Protein AF-A0A9D3RUE1-F1 (afdb_monomer_lite)

pLDDT: mean 71.27, std 17.35, range [37.12, 92.25]

Structure (mmCIF, N/CA/C/O backbone):
data_AF-A0A9D3RUE1-F1
#
_entry.id   AF-A0A9D3RUE1-F1
#
loop_
_atom_site.group_PDB
_atom_site.id
_atom_site.type_symbol
_atom_site.label_atom_id
_atom_site.label_alt_id
_atom_site.label_comp_id
_atom_site.label_asym_id
_atom_site.label_entity_id
_atom_site.label_seq_id
_atom_site.pdbx_PDB_ins_code
_atom_site.Cartn_x
_atom_site.Cartn_y
_atom_site.Cartn_z
_atom_site.occupancy
_atom_site.B_iso_or_equiv
_atom_site.auth_seq_id
_atom_site.auth_comp_id
_atom_site.auth_asym_id
_atom_site.auth_atom_id
_atom_site.pdbx_PDB_model_num
ATOM 1 N N . MET A 1 1 ? 13.237 -22.413 4.863 1.00 37.12 1 MET A N 1
ATOM 2 C CA . MET A 1 1 ? 13.506 -21.032 4.414 1.00 37.12 1 MET A CA 1
ATOM 3 C C . MET A 1 1 ? 12.630 -20.117 5.248 1.00 37.12 1 MET A C 1
ATOM 5 O O . MET A 1 1 ? 11.418 -20.134 5.078 1.00 37.12 1 MET A O 1
ATOM 9 N N . SER A 1 2 ? 13.207 -19.433 6.234 1.00 38.47 2 SER A N 1
ATOM 10 C CA . SER A 1 2 ? 12.466 -18.505 7.091 1.00 38.47 2 SER A CA 1
ATOM 11 C C . SER A 1 2 ? 12.155 -17.257 6.274 1.00 38.47 2 SER A C 1
ATOM 13 O O . SER A 1 2 ? 13.024 -16.415 6.082 1.00 38.47 2 SER A O 1
ATOM 15 N N . THR A 1 3 ? 10.945 -17.150 5.729 1.00 48.31 3 THR A N 1
ATOM 16 C CA . THR A 1 3 ? 10.478 -15.898 5.130 1.00 48.31 3 THR A CA 1
ATOM 17 C C . THR A 1 3 ? 10.261 -14.903 6.264 1.00 48.31 3 THR A C 1
ATOM 19 O O . THR A 1 3 ? 9.185 -14.872 6.865 1.00 48.31 3 THR A O 1
ATOM 22 N N . SER A 1 4 ? 11.300 -14.139 6.609 1.00 55.25 4 SER A N 1
ATOM 23 C CA . SER A 1 4 ? 11.162 -12.953 7.449 1.00 55.25 4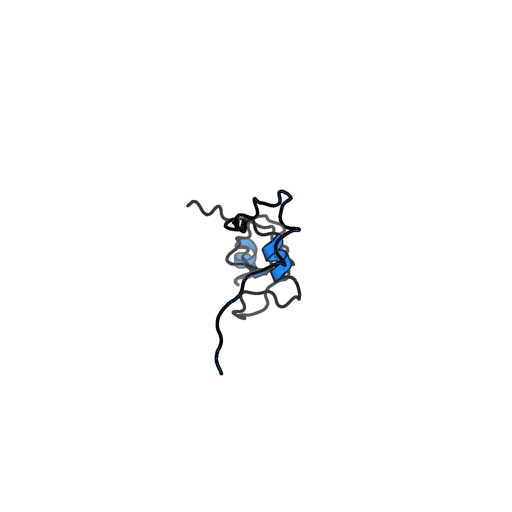 SER A CA 1
ATOM 24 C C . SER A 1 4 ? 10.109 -12.063 6.802 1.00 55.25 4 SER A C 1
ATOM 26 O O . SER A 1 4 ? 10.288 -11.579 5.688 1.00 55.25 4 SER A O 1
ATOM 28 N N . ALA A 1 5 ? 8.958 -11.928 7.457 1.00 63.34 5 ALA A N 1
ATOM 29 C CA . ALA A 1 5 ? 7.900 -11.066 6.967 1.00 63.34 5 ALA A CA 1
ATOM 30 C C . ALA A 1 5 ? 8.407 -9.623 7.041 1.00 63.34 5 ALA A C 1
ATOM 32 O O . ALA A 1 5 ? 8.557 -9.079 8.134 1.00 63.34 5 ALA A O 1
ATOM 33 N N . VAL A 1 6 ? 8.683 -9.021 5.886 1.00 72.56 6 VAL A N 1
ATOM 34 C CA . VAL A 1 6 ? 9.039 -7.606 5.810 1.00 72.56 6 VAL A CA 1
ATOM 35 C C . VAL A 1 6 ? 7.816 -6.799 6.239 1.00 72.56 6 VAL A C 1
ATOM 37 O O . VAL A 1 6 ? 6.736 -6.889 5.639 1.00 72.56 6 VAL A O 1
ATOM 40 N N . LEU A 1 7 ? 7.975 -6.063 7.336 1.00 82.75 7 LEU A N 1
ATOM 41 C CA . L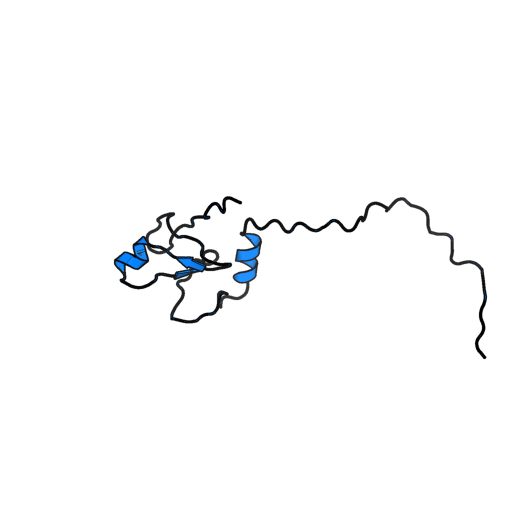EU A 1 7 ? 6.977 -5.131 7.838 1.00 82.75 7 LEU A CA 1
ATOM 42 C C . LEU A 1 7 ? 7.222 -3.762 7.213 1.00 82.75 7 LEU A C 1
ATOM 44 O O . LEU A 1 7 ? 8.358 -3.336 7.031 1.00 82.75 7 LEU A O 1
ATOM 48 N N . THR A 1 8 ? 6.141 -3.068 6.883 1.00 86.81 8 THR A N 1
ATOM 49 C CA . THR A 1 8 ? 6.193 -1.711 6.343 1.00 86.81 8 THR A CA 1
ATOM 50 C C . THR A 1 8 ? 5.327 -0.767 7.168 1.00 86.81 8 THR A C 1
ATOM 52 O O . THR A 1 8 ? 4.402 -1.175 7.883 1.00 86.81 8 THR A O 1
ATOM 55 N N . GLN A 1 9 ? 5.634 0.524 7.083 1.00 91.81 9 GLN A N 1
ATOM 56 C CA . GLN A 1 9 ? 4.902 1.560 7.790 1.00 91.81 9 GLN A CA 1
ATOM 57 C C . GLN A 1 9 ? 3.556 1.826 7.113 1.00 91.81 9 GLN A C 1
ATOM 59 O O . GLN A 1 9 ? 3.479 2.172 5.934 1.00 91.81 9 GLN A O 1
ATOM 64 N N . CYS A 1 10 ? 2.472 1.732 7.880 1.00 91.19 10 CYS A N 1
ATOM 65 C CA . CYS A 1 10 ? 1.146 2.080 7.387 1.00 91.19 10 CYS A CA 1
ATOM 66 C C . CYS A 1 10 ? 1.0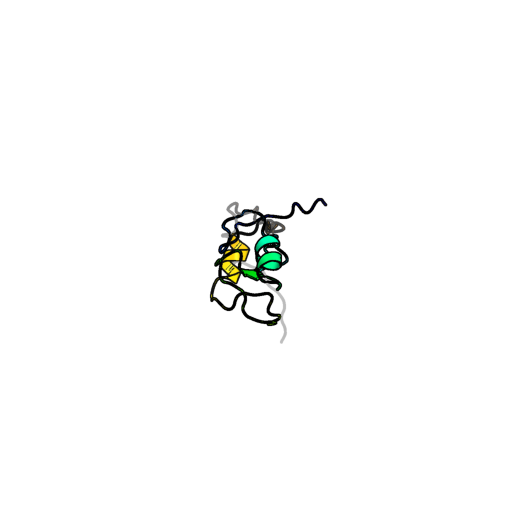12 3.604 7.195 1.00 91.19 10 CYS A C 1
ATOM 68 O O . CYS A 1 10 ? 1.231 4.350 8.151 1.00 91.19 10 CYS A O 1
ATOM 70 N N . PRO A 1 11 ? 0.564 4.105 6.028 1.00 90.75 11 PRO A N 1
ATOM 71 C CA . PRO A 1 11 ? 0.410 5.544 5.797 1.00 90.75 11 PRO A CA 1
ATOM 72 C C . PRO A 1 11 ? -0.705 6.187 6.631 1.00 90.75 11 PRO A C 1
ATOM 74 O O . PRO A 1 11 ? -0.681 7.393 6.854 1.00 90.75 11 PRO A O 1
ATOM 77 N N . ARG A 1 12 ? -1.670 5.394 7.113 1.00 90.12 12 ARG A N 1
ATOM 78 C CA . ARG A 1 12 ? -2.816 5.893 7.882 1.00 90.12 12 ARG A CA 1
ATOM 79 C C . ARG A 1 12 ? -2.517 5.979 9.380 1.00 90.12 12 ARG A C 1
ATOM 81 O O . ARG A 1 12 ? -2.711 7.030 9.976 1.00 90.12 12 ARG A O 1
ATOM 88 N N . CYS A 1 13 ? -2.043 4.891 9.992 1.00 91.69 13 CYS A N 1
ATOM 89 C CA . CYS A 1 13 ? -1.763 4.847 11.436 1.00 91.69 13 CYS A CA 1
ATOM 90 C C . CYS A 1 13 ? -0.287 5.057 11.805 1.00 91.69 13 CYS A C 1
ATOM 92 O O . CYS A 1 13 ? 0.024 5.116 12.990 1.00 91.69 13 CYS A O 1
ATOM 94 N N . LYS A 1 14 ? 0.620 5.158 10.820 1.00 90.62 14 LYS A N 1
ATOM 95 C CA . LYS A 1 14 ? 2.078 5.342 10.984 1.00 90.62 14 LYS A CA 1
ATOM 96 C C . LYS A 1 14 ? 2.806 4.221 11.742 1.00 90.62 14 LYS A C 1
ATOM 98 O O . LYS A 1 14 ? 3.998 4.342 12.003 1.00 90.62 14 LYS A O 1
ATOM 103 N N . GLN A 1 15 ? 2.115 3.122 12.044 1.00 89.19 15 GLN A N 1
ATOM 104 C CA . GLN A 1 15 ? 2.669 1.942 12.711 1.00 89.19 15 GLN A CA 1
ATOM 105 C C . GLN A 1 15 ? 3.384 1.022 11.712 1.00 89.19 15 GLN A C 1
ATOM 107 O O . GLN A 1 15 ? 2.874 0.785 10.612 1.00 89.19 15 GLN A O 1
ATOM 112 N N . GLU A 1 16 ? 4.513 0.444 12.117 1.00 88.81 16 GLU A N 1
ATOM 113 C CA . GLU A 1 16 ? 5.323 -0.516 11.343 1.00 88.81 16 GLU A CA 1
ATOM 114 C C . GLU A 1 16 ? 4.823 -1.955 11.519 1.00 88.81 16 GLU A C 1
ATOM 116 O O . GLU A 1 16 ? 5.547 -2.869 11.892 1.00 88.81 16 GLU A O 1
ATOM 121 N N . GLN A 1 17 ? 3.523 -2.148 11.306 1.00 86.56 17 GLN A N 1
ATOM 122 C CA . GLN A 1 17 ? 2.844 -3.435 11.504 1.00 86.56 17 GLN A CA 1
ATOM 123 C C . GLN A 1 17 ? 2.089 -3.886 10.250 1.00 86.56 17 GLN A C 1
ATOM 125 O O . GLN A 1 17 ? 1.269 -4.805 10.308 1.00 86.56 17 GLN A O 1
ATOM 130 N N . ALA A 1 18 ? 2.297 -3.212 9.115 1.00 89.69 18 ALA A N 1
ATOM 131 C CA . ALA A 1 18 ? 1.689 -3.641 7.870 1.00 89.69 18 ALA A CA 1
ATOM 132 C C . ALA A 1 18 ? 2.524 -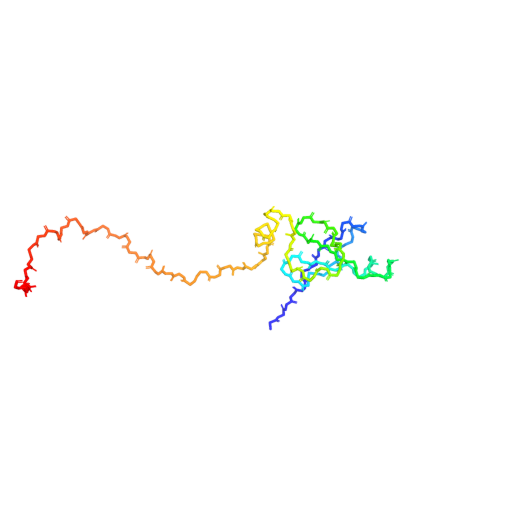4.760 7.247 1.00 89.69 18 ALA A C 1
ATOM 134 O O . ALA A 1 18 ? 3.725 -4.608 7.043 1.00 89.69 18 ALA A O 1
ATOM 135 N N . LYS A 1 19 ? 1.875 -5.882 6.943 1.00 90.06 19 LYS A N 1
ATOM 136 C CA . LYS A 1 19 ? 2.515 -7.052 6.345 1.00 90.06 19 LYS A CA 1
ATOM 137 C C . LYS A 1 19 ? 2.446 -6.949 4.828 1.00 90.06 19 LYS A C 1
ATOM 139 O O . LYS A 1 19 ? 1.359 -6.732 4.295 1.00 90.06 19 LYS A O 1
ATOM 144 N N . ILE A 1 20 ? 3.571 -7.144 4.145 1.00 87.50 20 ILE A N 1
ATOM 145 C CA . ILE A 1 20 ? 3.609 -7.286 2.685 1.00 87.50 20 ILE A CA 1
ATOM 146 C C . ILE A 1 20 ? 3.046 -8.669 2.313 1.00 87.50 20 ILE A C 1
ATOM 148 O O . ILE A 1 20 ? 3.438 -9.680 2.895 1.00 87.50 20 ILE A O 1
ATOM 152 N N . VAL A 1 21 ? 2.070 -8.711 1.403 1.00 83.75 21 VAL A N 1
ATOM 153 C CA . VAL A 1 21 ? 1.284 -9.924 1.068 1.00 83.75 21 VAL A CA 1
ATOM 154 C C . VAL A 1 21 ? 1.394 -10.318 -0.412 1.00 83.75 21 VAL A C 1
ATOM 156 O O . VAL A 1 21 ? 0.720 -11.233 -0.869 1.00 83.75 21 VAL A O 1
ATOM 159 N N . GLY A 1 22 ? 2.234 -9.622 -1.172 1.00 76.69 22 GLY A N 1
ATOM 160 C CA . GLY A 1 22 ? 2.535 -9.867 -2.582 1.00 76.69 22 GLY A CA 1
ATOM 161 C C . GLY A 1 22 ? 3.522 -8.816 -3.080 1.00 76.69 22 GLY A C 1
ATOM 162 O O . GLY A 1 22 ? 4.056 -8.059 -2.272 1.00 76.69 22 GLY A O 1
ATOM 163 N N . ASP A 1 23 ? 3.703 -8.707 -4.393 1.00 76.81 23 ASP A N 1
ATOM 164 C CA . ASP A 1 23 ? 4.766 -7.867 -4.969 1.00 76.81 23 ASP A CA 1
ATOM 165 C C . ASP A 1 23 ? 4.654 -6.396 -4.562 1.00 76.81 23 ASP A C 1
ATOM 167 O O . ASP A 1 23 ? 5.643 -5.752 -4.230 1.00 76.81 23 ASP A O 1
ATOM 171 N N . GLN A 1 24 ? 3.434 -5.850 -4.551 1.00 83.00 24 GLN A N 1
ATOM 172 C CA . GLN A 1 24 ? 3.197 -4.420 -4.323 1.00 83.00 24 GLN A CA 1
ATOM 173 C C . GLN A 1 24 ? 2.216 -4.114 -3.198 1.00 83.00 24 GLN A C 1
ATOM 175 O O . GLN A 1 24 ? 2.023 -2.944 -2.876 1.00 83.00 24 GLN A O 1
ATOM 180 N N . ARG A 1 25 ? 1.601 -5.127 -2.580 1.00 85.44 25 ARG A N 1
ATOM 181 C CA . ARG A 1 25 ? 0.507 -4.941 -1.617 1.00 85.44 25 ARG A CA 1
ATOM 182 C C . ARG A 1 25 ? 0.963 -5.168 -0.186 1.00 85.44 25 ARG A C 1
ATOM 184 O O . ARG A 1 25 ? 1.598 -6.176 0.116 1.00 85.44 25 ARG A O 1
ATOM 191 N N . ALA A 1 26 ? 0.548 -4.273 0.700 1.00 89.19 26 ALA A N 1
ATOM 192 C CA . ALA A 1 26 ? 0.652 -4.439 2.138 1.00 89.19 26 ALA A CA 1
ATOM 193 C C . ALA A 1 26 ? -0.718 -4.304 2.809 1.00 89.19 26 ALA A C 1
ATOM 195 O O . ALA A 1 26 ? -1.547 -3.479 2.418 1.00 89.19 26 ALA A O 1
ATOM 196 N N . VAL A 1 27 ? -0.944 -5.115 3.842 1.00 90.94 27 VAL A N 1
ATOM 197 C CA . VAL A 1 27 ? -2.154 -5.103 4.671 1.00 90.94 27 VAL A CA 1
ATOM 198 C C . VAL A 1 27 ? -1.799 -4.602 6.060 1.00 90.94 27 VAL A C 1
ATOM 200 O O . VAL A 1 27 ? -0.925 -5.158 6.724 1.00 90.94 27 VAL A O 1
ATOM 203 N N . CYS A 1 28 ? -2.517 -3.587 6.544 1.00 91.94 28 CYS A N 1
ATOM 204 C CA . CYS A 1 28 ? -2.407 -3.158 7.938 1.00 91.94 28 CYS A CA 1
ATOM 205 C C . CYS A 1 28 ? -3.519 -3.792 8.777 1.00 91.94 28 CYS A C 1
ATOM 207 O O . CYS A 1 28 ? -4.694 -3.458 8.610 1.00 91.94 28 CYS A O 1
ATOM 209 N N . SER A 1 29 ? -3.159 -4.664 9.718 1.00 90.75 29 SER A N 1
ATOM 210 C CA . SER A 1 29 ? -4.115 -5.337 10.610 1.00 90.75 29 SER A CA 1
ATOM 211 C C . SER A 1 29 ? -4.846 -4.358 11.538 1.00 90.75 29 SER A C 1
ATOM 213 O O . SER A 1 29 ? -6.048 -4.502 11.754 1.00 90.75 29 SER A O 1
ATOM 215 N N . LEU A 1 30 ? -4.159 -3.322 12.033 1.00 92.12 30 LEU A N 1
ATOM 216 C CA . LEU A 1 30 ? -4.744 -2.295 12.903 1.00 92.12 30 LEU A CA 1
ATOM 217 C C . LEU A 1 30 ? -5.810 -1.473 12.175 1.00 92.12 30 LEU A C 1
ATOM 219 O O . LEU A 1 30 ? -6.941 -1.370 12.646 1.00 92.12 30 LEU A O 1
ATOM 223 N N . CYS A 1 31 ? -5.475 -0.932 10.999 1.00 91.50 31 CYS A N 1
ATOM 224 C CA . CYS A 1 31 ? -6.443 -0.192 10.192 1.00 91.50 31 CYS A CA 1
ATOM 225 C C . CYS A 1 31 ? -7.575 -1.098 9.707 1.00 91.50 31 CYS A C 1
ATOM 227 O O . CYS A 1 31 ? -8.714 -0.647 9.644 1.00 91.50 31 CYS A O 1
ATOM 229 N N . SER A 1 32 ? -7.291 -2.375 9.431 1.00 91.06 32 SER A N 1
ATOM 230 C CA . SER A 1 32 ? -8.333 -3.315 9.020 1.00 91.06 32 SER A CA 1
ATOM 231 C C . SER A 1 32 ? -9.354 -3.570 10.131 1.00 91.06 32 SER A C 1
ATOM 233 O O . SER A 1 32 ? -10.559 -3.535 9.888 1.00 91.06 32 SER A O 1
ATOM 235 N N . LYS A 1 33 ? -8.883 -3.748 11.375 1.00 91.81 33 LYS A N 1
ATOM 236 C CA . LYS A 1 33 ? -9.746 -3.868 12.560 1.00 91.81 33 LYS A CA 1
ATOM 237 C C . LYS A 1 33 ? -10.558 -2.594 12.796 1.00 91.81 33 LYS A C 1
ATOM 239 O O . LYS A 1 33 ? -11.763 -2.677 13.009 1.00 91.81 33 LYS A O 1
ATOM 244 N N . ALA A 1 34 ? -9.917 -1.427 12.714 1.00 92.25 34 ALA A N 1
ATOM 245 C CA . ALA A 1 34 ? -10.567 -0.140 12.962 1.00 92.25 34 ALA A CA 1
ATOM 246 C C . ALA A 1 34 ? -11.666 0.184 11.935 1.00 92.25 34 ALA A C 1
ATOM 248 O O . ALA A 1 34 ? -12.707 0.724 12.295 1.00 92.25 34 ALA A O 1
ATOM 249 N N . LEU A 1 35 ? -11.452 -0.162 10.663 1.00 87.94 35 LEU A N 1
ATOM 250 C CA . LEU A 1 35 ? -12.384 0.138 9.572 1.00 87.94 35 LEU A CA 1
ATOM 251 C C . LEU A 1 35 ? -13.386 -0.982 9.294 1.00 87.94 35 LEU A C 1
ATOM 253 O O . LEU A 1 35 ? -14.228 -0.819 8.414 1.00 87.94 35 LEU A O 1
ATOM 257 N N . ARG A 1 36 ? -13.266 -2.123 9.987 1.00 89.00 36 ARG A N 1
ATOM 258 C CA . ARG A 1 36 ? -14.034 -3.352 9.722 1.00 89.00 36 ARG A CA 1
ATOM 259 C C . ARG A 1 36 ? -14.003 -3.782 8.245 1.00 89.00 36 ARG A C 1
ATOM 261 O O . ARG A 1 36 ? -14.961 -4.353 7.738 1.00 89.00 36 ARG A O 1
ATOM 268 N N . ARG A 1 37 ? -12.896 -3.504 7.553 1.00 88.19 37 ARG A N 1
ATOM 269 C CA . ARG A 1 37 ? -12.644 -3.882 6.153 1.00 88.19 37 ARG A CA 1
ATOM 270 C C . ARG A 1 37 ? -11.168 -4.187 5.972 1.00 88.19 37 ARG A C 1
ATOM 272 O O . ARG A 1 37 ? -10.354 -3.657 6.720 1.00 88.19 37 ARG A O 1
ATOM 279 N N . VAL A 1 38 ? -10.793 -4.980 4.972 1.00 88.38 38 VAL A N 1
ATOM 280 C CA . VAL A 1 38 ? -9.371 -5.227 4.694 1.00 88.38 38 VAL A CA 1
ATOM 281 C C . VAL A 1 38 ? -8.734 -3.938 4.169 1.00 88.38 38 VAL A C 1
ATOM 283 O O . VAL A 1 38 ? -9.017 -3.502 3.057 1.00 88.38 38 VAL A O 1
ATOM 286 N N . TYR A 1 39 ? -7.884 -3.310 4.982 1.00 89.50 39 TYR A N 1
ATOM 287 C CA . TYR A 1 39 ? -7.139 -2.119 4.590 1.00 89.50 39 TYR A CA 1
ATOM 288 C C . TYR A 1 39 ? -5.854 -2.528 3.875 1.00 89.50 39 TYR A C 1
ATOM 290 O O . TYR A 1 39 ? -4.896 -2.995 4.504 1.00 89.50 39 TYR A O 1
ATOM 298 N N . GLN A 1 40 ? -5.856 -2.325 2.560 1.00 89.00 40 GLN A N 1
ATOM 299 C CA . GLN A 1 40 ? -4.750 -2.624 1.659 1.00 89.00 40 GLN A CA 1
ATOM 300 C C . GLN A 1 40 ? -4.186 -1.339 1.076 1.00 89.00 40 GLN A C 1
ATOM 302 O O . GLN A 1 40 ? -4.917 -0.396 0.777 1.00 89.00 40 GLN A O 1
ATOM 307 N N . PHE A 1 41 ? -2.875 -1.301 0.900 1.00 87.94 41 PHE A N 1
ATOM 308 C CA . PHE A 1 41 ? -2.197 -0.183 0.265 1.00 87.94 41 PHE A CA 1
ATOM 309 C C . PHE A 1 41 ? -0.948 -0.661 -0.462 1.00 87.94 41 PHE A C 1
ATOM 311 O O . PHE A 1 41 ? -0.426 -1.746 -0.193 1.00 87.94 41 PHE A O 1
ATOM 318 N N . CYS A 1 42 ? -0.460 0.158 -1.386 1.00 87.94 42 CYS A N 1
ATOM 319 C CA . CYS A 1 42 ? 0.808 -0.108 -2.033 1.00 87.94 42 CYS A CA 1
ATOM 320 C C . CYS A 1 42 ? 1.967 0.270 -1.110 1.00 87.94 42 CYS A C 1
ATOM 322 O O . CYS A 1 42 ? 2.056 1.423 -0.689 1.00 87.94 42 CYS A O 1
ATOM 324 N N . TRP A 1 43 ? 2.879 -0.656 -0.818 1.00 87.31 43 TRP A N 1
ATOM 325 C CA . TRP A 1 43 ? 4.006 -0.357 0.074 1.00 87.31 43 TRP A CA 1
ATOM 326 C C . TRP A 1 43 ? 5.039 0.591 -0.563 1.00 87.31 43 TRP A C 1
ATOM 328 O O . TRP A 1 43 ? 5.689 1.342 0.160 1.00 87.31 43 TRP A O 1
ATOM 338 N N . ALA A 1 44 ? 5.130 0.635 -1.899 1.00 84.44 44 ALA A N 1
ATOM 339 C CA . ALA A 1 44 ? 6.053 1.514 -2.620 1.00 84.44 44 ALA A CA 1
ATOM 340 C C . ALA A 1 44 ? 5.545 2.966 -2.725 1.00 84.44 44 ALA A C 1
ATOM 342 O O . ALA A 1 44 ? 6.269 3.904 -2.399 1.00 84.44 44 ALA A O 1
ATOM 343 N N . CYS A 1 45 ? 4.295 3.178 -3.160 1.00 85.19 45 CYS A N 1
ATOM 344 C CA . CYS A 1 45 ? 3.732 4.528 -3.344 1.00 85.19 45 CYS A CA 1
ATOM 345 C C . CYS A 1 45 ? 2.819 4.999 -2.201 1.00 85.19 45 CYS A C 1
ATOM 347 O O . CYS A 1 45 ? 2.317 6.121 -2.240 1.00 85.19 45 CYS A O 1
ATOM 349 N N . ARG A 1 46 ? 2.586 4.155 -1.187 1.00 86.50 46 ARG A N 1
ATOM 350 C CA . ARG A 1 46 ? 1.741 4.429 -0.010 1.00 86.50 46 ARG A CA 1
ATOM 351 C C . ARG A 1 46 ? 0.272 4.768 -0.320 1.00 86.50 46 ARG A C 1
ATOM 353 O O . ARG A 1 46 ? -0.439 5.258 0.556 1.00 86.50 46 ARG A O 1
ATOM 360 N N . ARG A 1 47 ? -0.213 4.488 -1.535 1.00 86.19 47 ARG A N 1
ATOM 361 C CA . ARG A 1 47 ? -1.608 4.727 -1.943 1.00 86.19 47 ARG A CA 1
ATOM 362 C C . ARG A 1 47 ? -2.524 3.596 -1.470 1.00 86.19 47 ARG A C 1
ATOM 364 O O . ARG A 1 47 ? -2.173 2.426 -1.603 1.00 86.19 47 ARG A O 1
ATOM 371 N N . GLU A 1 48 ? -3.692 3.949 -0.935 1.00 87.38 48 GLU A N 1
ATOM 372 C CA . GLU A 1 48 ? -4.736 2.984 -0.565 1.00 87.38 48 GLU A CA 1
ATOM 373 C C . GLU A 1 48 ? -5.274 2.268 -1.811 1.00 87.38 48 GLU A C 1
ATOM 375 O O . GLU A 1 48 ? -5.538 2.904 -2.832 1.00 87.38 48 GLU A O 1
ATOM 380 N N . TRP A 1 49 ? -5.432 0.948 -1.716 1.00 84.94 49 TRP A N 1
ATOM 381 C CA . TRP A 1 49 ? -6.075 0.155 -2.755 1.00 84.94 49 TRP A CA 1
ATOM 382 C C . TRP A 1 49 ? -7.583 0.338 -2.638 1.00 84.94 49 TRP A C 1
ATOM 384 O O . TRP A 1 49 ? -8.169 0.040 -1.594 1.00 84.94 49 TRP A O 1
ATOM 394 N N . GLN A 1 50 ? -8.210 0.866 -3.685 1.00 72.88 50 GLN A N 1
ATOM 395 C CA . GLN A 1 50 ? -9.656 1.043 -3.708 1.00 72.88 50 GLN A CA 1
ATOM 396 C C . GLN A 1 50 ? -10.312 -0.151 -4.403 1.00 72.88 50 GLN A C 1
ATOM 398 O O . GLN A 1 50 ? -10.049 -0.414 -5.572 1.00 72.88 50 GLN A O 1
ATOM 403 N N . GLY A 1 51 ? -11.184 -0.847 -3.674 1.00 64.44 51 GLY A N 1
ATOM 404 C CA . GLY A 1 51 ? -12.053 -1.887 -4.221 1.00 64.44 51 GLY A CA 1
ATOM 405 C C . GLY A 1 51 ? -11.474 -3.302 -4.230 1.00 64.44 51 GLY A C 1
ATOM 406 O O . GLY A 1 51 ? -10.332 -3.556 -3.854 1.00 64.44 51 GLY A O 1
ATOM 407 N N . GLU A 1 52 ? -12.322 -4.222 -4.678 1.00 60.94 52 GLU A N 1
ATOM 408 C CA . GLU A 1 52 ? -12.090 -5.663 -4.859 1.00 60.94 52 GLU A CA 1
ATOM 409 C C . GLU A 1 52 ? -11.271 -5.959 -6.129 1.00 60.94 52 GLU A C 1
ATOM 411 O O . GLU A 1 52 ? -11.295 -7.055 -6.682 1.00 60.94 52 GLU A O 1
ATOM 416 N N . ASN A 1 53 ? -10.560 -4.950 -6.631 1.00 57.72 53 ASN A N 1
ATOM 417 C CA . ASN A 1 53 ? -9.820 -5.032 -7.872 1.00 57.72 53 ASN A CA 1
ATOM 418 C C . ASN A 1 53 ? -8.629 -5.967 -7.647 1.00 57.72 53 ASN A C 1
ATOM 420 O O . ASN A 1 53 ? -7.642 -5.608 -7.003 1.00 57.72 53 ASN A O 1
ATOM 424 N N . CYS A 1 54 ? -8.740 -7.179 -8.191 1.00 58.34 54 CYS A N 1
ATOM 425 C CA . CYS A 1 54 ? -7.773 -8.271 -8.083 1.00 58.34 54 CYS A CA 1
ATOM 426 C C . CYS A 1 54 ? -6.410 -7.989 -8.736 1.00 58.34 54 CYS A C 1
ATOM 428 O O . CYS A 1 54 ? -5.591 -8.905 -8.828 1.00 58.34 54 CYS A O 1
ATOM 430 N N . SER A 1 55 ? -6.140 -6.769 -9.217 1.00 66.56 55 SER A N 1
ATOM 431 C CA . SER A 1 55 ? -4.828 -6.462 -9.774 1.00 66.56 55 SER A CA 1
ATOM 432 C C . SER A 1 55 ? -3.784 -6.553 -8.658 1.00 66.56 55 SER A C 1
ATOM 434 O O . SER A 1 55 ? -3.908 -5.983 -7.572 1.00 66.56 55 SER A O 1
ATOM 436 N N . ASN A 1 56 ? -2.742 -7.340 -8.908 1.00 65.88 56 ASN A N 1
ATOM 437 C CA . ASN A 1 56 ? -1.610 -7.457 -7.989 1.00 65.88 56 ASN A CA 1
ATOM 438 C C . ASN A 1 56 ? -0.647 -6.261 -8.131 1.00 65.88 56 ASN A C 1
ATOM 440 O O . ASN A 1 56 ? 0.299 -6.131 -7.354 1.00 65.88 56 ASN A O 1
A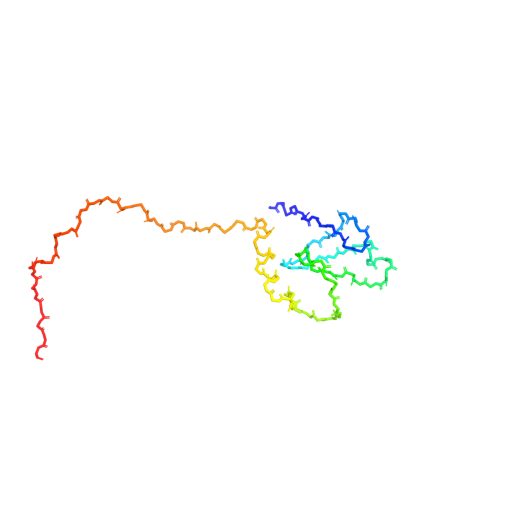TOM 444 N N . THR A 1 57 ? -0.890 -5.388 -9.114 1.00 70.94 57 THR A N 1
ATOM 445 C CA . THR A 1 57 ? -0.018 -4.291 -9.538 1.00 70.94 57 THR A CA 1
ATOM 446 C C . THR A 1 57 ? -0.689 -2.942 -9.349 1.00 70.94 57 THR A C 1
ATOM 448 O O . THR A 1 57 ? -1.869 -2.789 -9.649 1.00 70.94 57 THR A O 1
ATOM 451 N N . CYS A 1 58 ? 0.065 -1.955 -8.865 1.00 77.50 58 CYS A N 1
ATOM 452 C CA . CYS A 1 58 ? -0.472 -0.618 -8.652 1.00 77.50 58 CYS A CA 1
ATOM 453 C C . CYS A 1 58 ? -0.689 0.083 -10.001 1.00 77.50 58 CYS A C 1
ATOM 455 O O . CYS A 1 58 ? 0.203 0.059 -10.846 1.00 77.50 58 CYS A O 1
ATOM 457 N N . ASP A 1 59 ? -1.829 0.759 -10.168 1.00 75.44 59 ASP A N 1
ATOM 458 C CA . ASP A 1 59 ? -2.191 1.473 -11.407 1.00 75.44 59 ASP A CA 1
ATOM 459 C C . ASP A 1 59 ? -1.305 2.705 -11.689 1.00 75.44 59 ASP A C 1
ATOM 461 O O . ASP A 1 59 ? -1.407 3.341 -12.737 1.00 75.44 59 ASP A O 1
ATOM 465 N N . LEU A 1 60 ? -0.434 3.081 -10.745 1.00 73.94 60 LEU A N 1
ATOM 466 C CA . LEU A 1 60 ? 0.513 4.176 -10.925 1.00 73.94 60 LEU A CA 1
ATOM 467 C C . LEU A 1 60 ? 1.675 3.746 -11.839 1.00 73.94 60 LEU A C 1
ATOM 469 O O . LEU A 1 60 ? 2.400 2.802 -11.497 1.00 73.94 60 LEU A O 1
ATOM 473 N N . PRO A 1 61 ? 1.933 4.474 -12.943 1.00 74.50 61 PRO A N 1
ATOM 474 C CA . PRO A 1 61 ? 3.047 4.167 -13.830 1.00 74.50 61 PRO A CA 1
ATOM 475 C C . PRO A 1 61 ? 4.373 4.228 -13.063 1.00 74.50 61 PRO A C 1
ATOM 477 O O . PRO A 1 61 ? 4.630 5.145 -12.281 1.00 74.50 61 PRO A O 1
ATOM 480 N N . GLY A 1 62 ? 5.211 3.209 -13.252 1.00 72.00 62 GLY A N 1
ATOM 481 C CA . GLY A 1 62 ? 6.507 3.086 -12.579 1.00 72.00 62 GLY A CA 1
ATOM 482 C C . GLY A 1 62 ? 6.452 2.628 -11.115 1.00 72.00 62 GLY A C 1
ATOM 483 O O . GLY A 1 62 ? 7.506 2.423 -10.516 1.00 72.00 62 GLY A O 1
ATOM 484 N N . CYS A 1 63 ? 5.271 2.411 -10.525 1.00 80.38 63 CYS A N 1
ATOM 485 C CA . CYS A 1 63 ? 5.173 1.888 -9.160 1.00 80.38 63 CYS A CA 1
ATOM 486 C C . CYS A 1 63 ? 5.657 0.434 -9.061 1.00 80.38 63 CYS A C 1
ATOM 488 O O . CYS A 1 63 ? 6.345 0.088 -8.103 1.00 80.38 63 CYS A O 1
ATOM 490 N N . ALA A 1 64 ? 5.383 -0.383 -10.083 1.00 74.06 64 ALA A N 1
ATOM 491 C CA . ALA A 1 64 ? 5.884 -1.755 -10.162 1.00 74.06 64 ALA A CA 1
ATOM 492 C C . ALA A 1 64 ? 7.415 -1.805 -10.223 1.00 74.06 64 ALA A C 1
ATOM 494 O O . ALA A 1 64 ? 8.035 -2.576 -9.498 1.00 74.06 64 ALA A O 1
ATOM 495 N N . LEU A 1 65 ? 8.025 -0.914 -11.012 1.00 75.62 65 LEU A N 1
ATOM 496 C CA . LEU A 1 65 ? 9.479 -0.781 -11.087 1.00 75.62 65 LEU A CA 1
ATOM 497 C C . LEU A 1 65 ? 10.071 -0.333 -9.745 1.00 75.62 65 LEU A C 1
ATOM 499 O O . LEU A 1 65 ? 11.046 -0.910 -9.282 1.00 75.62 65 LEU A O 1
ATOM 503 N N . ARG A 1 66 ? 9.465 0.664 -9.088 1.00 77.31 66 ARG A N 1
ATOM 504 C CA . ARG A 1 66 ? 9.906 1.116 -7.757 1.00 77.31 66 ARG A CA 1
ATOM 505 C C . ARG A 1 66 ? 9.819 0.002 -6.721 1.00 77.31 66 ARG A C 1
ATOM 507 O O . ARG A 1 66 ? 10.741 -0.148 -5.934 1.00 77.31 66 ARG A O 1
ATOM 514 N N . ALA A 1 67 ? 8.739 -0.774 -6.726 1.00 76.12 67 ALA A N 1
ATOM 515 C CA . ALA A 1 67 ? 8.594 -1.911 -5.827 1.00 76.12 67 ALA A CA 1
ATOM 516 C C . ALA A 1 67 ? 9.647 -2.991 -6.100 1.00 76.12 67 ALA A C 1
ATOM 518 O O . ALA A 1 67 ? 10.245 -3.488 -5.156 1.00 76.12 67 ALA A O 1
ATOM 519 N N . ALA A 1 68 ? 9.933 -3.297 -7.369 1.00 75.94 68 ALA A N 1
ATOM 520 C CA . ALA A 1 68 ? 10.992 -4.235 -7.731 1.00 75.94 68 ALA A CA 1
ATOM 521 C C . ALA A 1 68 ? 12.374 -3.751 -7.253 1.00 75.94 68 ALA A C 1
ATOM 523 O O . ALA A 1 68 ? 13.101 -4.512 -6.623 1.00 75.94 68 ALA A O 1
ATOM 524 N N . LEU A 1 69 ? 12.702 -2.472 -7.470 1.00 75.69 69 LEU A N 1
ATOM 525 C CA . LEU A 1 69 ? 13.973 -1.871 -7.040 1.00 75.69 69 LEU A CA 1
ATOM 526 C C . LEU A 1 69 ? 14.143 -1.808 -5.518 1.00 75.69 69 LEU A C 1
ATOM 528 O O . LEU A 1 69 ? 15.265 -1.832 -5.028 1.00 75.69 69 LEU A O 1
ATOM 532 N N . LEU A 1 70 ? 13.042 -1.669 -4.779 1.00 73.88 70 LEU A N 1
ATOM 533 C CA . LEU A 1 70 ? 13.046 -1.613 -3.317 1.00 73.88 70 LEU A CA 1
ATOM 534 C C . LEU A 1 70 ? 12.891 -2.995 -2.670 1.00 73.88 70 LEU A C 1
ATOM 536 O O . LEU A 1 70 ? 12.927 -3.092 -1.446 1.00 73.88 70 LEU A O 1
ATOM 540 N N . SER A 1 71 ? 12.637 -4.039 -3.458 1.00 72.56 71 SER A N 1
ATOM 541 C CA . SER A 1 71 ? 12.515 -5.394 -2.936 1.00 72.56 71 SER A CA 1
ATOM 542 C C . SER A 1 71 ? 13.899 -5.982 -2.687 1.00 72.56 71 SER A C 1
ATOM 544 O O . SER A 1 71 ? 14.802 -5.817 -3.502 1.00 72.56 71 SER A O 1
ATOM 546 N N . ASP A 1 72 ? 14.048 -6.741 -1.604 1.00 67.12 72 ASP A N 1
ATOM 547 C CA . ASP A 1 72 ? 15.284 -7.475 -1.297 1.00 67.12 72 ASP A CA 1
ATOM 548 C C . ASP A 1 72 ? 15.487 -8.707 -2.208 1.00 67.12 72 ASP A C 1
ATOM 550 O O . ASP A 1 72 ? 16.285 -9.597 -1.908 1.00 67.12 72 ASP A O 1
ATOM 554 N N . VAL A 1 73 ? 14.735 -8.806 -3.312 1.00 68.44 73 VAL A N 1
ATOM 555 C CA . VAL A 1 73 ? 14.886 -9.881 -4.291 1.00 68.44 73 VAL A CA 1
ATOM 556 C C . VAL A 1 73 ? 16.188 -9.644 -5.044 1.00 68.44 73 VAL A C 1
ATOM 558 O O . VAL A 1 73 ? 16.261 -8.866 -5.994 1.00 68.44 73 VAL A O 1
ATOM 561 N N . VAL A 1 74 ? 17.235 -10.341 -4.612 1.00 63.66 74 VAL A N 1
ATOM 562 C CA . VAL A 1 74 ? 18.489 -10.422 -5.353 1.00 63.66 74 VAL A CA 1
ATOM 563 C C . VAL A 1 74 ? 18.202 -11.124 -6.676 1.00 63.66 74 VAL A C 1
ATOM 565 O O . VAL A 1 74 ? 17.859 -12.306 -6.703 1.00 63.66 74 VAL A O 1
ATOM 568 N N . ILE A 1 75 ? 18.360 -10.400 -7.782 1.00 64.75 75 ILE A N 1
ATOM 569 C CA . ILE A 1 75 ? 18.467 -11.019 -9.100 1.00 64.75 75 ILE A CA 1
ATOM 570 C C . ILE A 1 75 ? 19.825 -11.718 -9.113 1.00 64.75 75 ILE A C 1
ATOM 572 O O . ILE A 1 75 ? 20.856 -11.098 -9.361 1.00 64.75 75 ILE A O 1
ATOM 576 N N . THR A 1 76 ? 19.851 -13.006 -8.780 1.00 57.28 76 THR A N 1
ATOM 577 C CA . THR A 1 76 ? 20.988 -13.858 -9.122 1.00 57.28 76 THR A CA 1
ATOM 578 C C . THR A 1 76 ? 21.002 -13.997 -10.633 1.00 57.28 76 THR A C 1
ATOM 580 O O . THR A 1 76 ? 20.290 -14.833 -11.185 1.00 57.28 76 THR A O 1
ATOM 583 N N . ASP A 1 77 ? 21.779 -13.146 -11.293 1.00 62.53 77 ASP A N 1
ATOM 584 C CA . ASP A 1 77 ? 22.238 -13.411 -12.648 1.00 62.53 77 ASP A CA 1
ATOM 585 C C . ASP A 1 77 ? 23.137 -14.658 -12.568 1.00 62.53 77 ASP A C 1
ATOM 587 O O . ASP A 1 77 ? 24.150 -14.631 -11.852 1.00 62.53 77 ASP A O 1
ATOM 591 N N . PRO A 1 78 ? 22.772 -15.797 -13.187 1.00 65.75 78 PRO A N 1
ATOM 592 C CA . PRO A 1 78 ? 23.729 -16.864 -13.377 1.00 65.75 78 PRO A CA 1
ATOM 593 C C . PRO A 1 78 ? 24.729 -16.335 -14.397 1.00 65.75 78 PRO A C 1
ATOM 595 O O . PRO A 1 78 ? 24.489 -16.452 -15.593 1.00 65.75 78 PRO A O 1
ATOM 598 N N . VAL A 1 79 ? 25.805 -15.723 -13.892 1.00 57.97 79 VAL A N 1
ATOM 599 C CA . VAL A 1 79 ? 26.949 -15.210 -14.648 1.00 57.97 79 VAL A CA 1
ATOM 600 C C . VAL A 1 79 ? 27.116 -16.011 -15.937 1.00 57.97 79 VAL A C 1
ATOM 602 O O . VAL A 1 79 ? 27.613 -17.139 -15.922 1.00 57.97 79 VAL A O 1
ATOM 605 N N . LEU A 1 80 ? 26.708 -15.426 -17.066 1.00 60.28 80 LEU A N 1
ATOM 606 C CA . LEU A 1 80 ? 27.303 -15.807 -18.336 1.00 60.28 80 LEU A CA 1
ATOM 607 C C . LEU A 1 80 ? 28.790 -15.476 -18.186 1.00 60.28 80 LEU A C 1
ATOM 609 O O . LEU A 1 80 ? 29.108 -14.332 -17.847 1.00 60.28 80 LEU A O 1
ATOM 613 N N . PRO A 1 81 ? 29.710 -16.438 -18.367 1.00 48.59 81 PRO A N 1
ATOM 614 C CA . PRO A 1 81 ? 31.124 -16.192 -18.152 1.00 48.59 81 PRO A CA 1
ATOM 615 C C . PRO A 1 81 ? 31.652 -15.279 -19.264 1.00 48.59 81 PRO A C 1
ATOM 617 O O . PRO A 1 81 ? 32.220 -15.729 -20.251 1.00 48.59 81 PRO A O 1
ATOM 620 N N . LEU A 1 82 ? 31.497 -13.969 -19.084 1.00 53.12 82 LEU A N 1
ATOM 621 C CA . LEU A 1 82 ? 32.294 -12.939 -19.741 1.00 53.12 82 LEU A CA 1
ATOM 622 C C . LEU A 1 82 ? 33.585 -12.736 -18.935 1.00 53.12 82 LEU A C 1
ATOM 624 O O . LEU A 1 82 ? 33.887 -11.646 -18.463 1.00 53.12 82 LEU A O 1
ATOM 628 N N . PHE A 1 83 ? 34.354 -13.811 -18.770 1.00 46.78 83 PHE A N 1
ATOM 629 C CA . PHE A 1 83 ? 35.772 -13.729 -18.431 1.00 46.78 83 PHE A CA 1
ATOM 630 C C . PHE A 1 83 ? 36.553 -14.189 -19.656 1.00 46.78 83 PHE A C 1
ATOM 632 O O . PHE A 1 83 ? 36.701 -15.383 -19.899 1.00 46.78 83 PHE A O 1
ATOM 639 N N . GLY A 1 84 ? 37.003 -13.224 -20.457 1.00 42.62 84 GLY A N 1
ATOM 640 C CA . GLY A 1 84 ? 37.807 -13.515 -21.640 1.00 42.62 84 GLY A CA 1
ATOM 641 C C . GLY A 1 84 ? 38.039 -12.353 -22.600 1.00 42.62 84 GLY A C 1
ATOM 642 O O . GLY A 1 84 ? 38.249 -12.601 -23.780 1.00 42.62 84 GLY A O 1
ATOM 643 N N . LEU A 1 85 ? 38.012 -11.094 -22.146 1.00 52.06 85 LEU A N 1
ATOM 644 C CA . LEU A 1 85 ? 38.711 -10.035 -22.878 1.00 52.06 85 LEU A CA 1
ATOM 645 C C . LEU A 1 85 ? 40.179 -10.061 -22.444 1.00 52.06 85 LEU A C 1
ATOM 647 O O . LEU A 1 85 ? 40.578 -9.363 -21.518 1.00 52.06 85 LEU A O 1
ATOM 651 N N . SER A 1 86 ? 40.974 -10.887 -23.117 1.00 48.97 86 SER A N 1
ATOM 652 C CA . SER A 1 86 ? 42.402 -10.632 -23.281 1.00 48.97 86 SER A CA 1
ATOM 653 C C . SER A 1 86 ? 42.705 -10.635 -24.773 1.00 48.97 86 SER A C 1
ATOM 655 O O . SER A 1 86 ? 42.350 -11.566 -25.495 1.00 48.97 86 SER A O 1
ATOM 657 N N . GLU A 1 87 ? 43.296 -9.530 -25.198 1.00 50.25 87 GLU A N 1
ATOM 658 C CA . GLU A 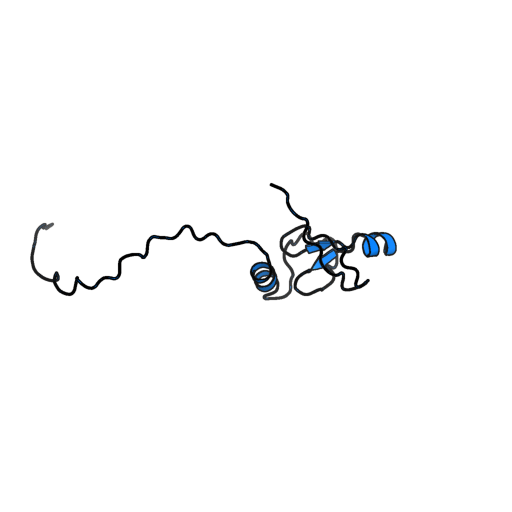1 87 ? 43.658 -9.123 -26.549 1.00 50.25 87 GLU A CA 1
ATOM 659 C C . GLU A 1 87 ? 44.242 -10.260 -27.400 1.00 50.25 87 GLU A C 1
ATOM 661 O O . GLU A 1 87 ? 45.201 -10.914 -26.993 1.00 50.25 87 GLU A O 1
ATOM 666 N N . GLY A 1 88 ? 43.693 -10.489 -28.601 1.00 48.16 88 GLY A N 1
ATOM 667 C CA . GLY A 1 88 ? 44.282 -11.492 -29.491 1.00 48.16 88 GLY A CA 1
ATOM 668 C C . GLY A 1 88 ? 43.494 -11.968 -30.709 1.00 48.16 88 GLY A C 1
ATOM 669 O O . GLY A 1 88 ? 43.727 -13.097 -31.121 1.00 48.16 88 GLY A O 1
ATOM 670 N N . LEU A 1 89 ? 42.594 -11.186 -31.322 1.00 46.88 89 LEU A N 1
ATOM 671 C CA . LEU A 1 89 ? 41.988 -11.610 -32.599 1.00 46.88 89 LEU A CA 1
ATOM 672 C C . LEU A 1 89 ? 41.794 -10.466 -33.605 1.00 46.88 89 LEU A C 1
ATOM 674 O O . LEU A 1 89 ? 40.711 -10.257 -34.140 1.00 46.88 89 LEU A O 1
ATOM 678 N N . LEU A 1 90 ? 42.877 -9.740 -33.895 1.00 47.84 90 LEU A N 1
ATOM 679 C CA . LEU A 1 90 ? 42.965 -8.873 -35.080 1.00 47.84 90 LEU A CA 1
ATOM 680 C C . LEU A 1 90 ? 43.523 -9.605 -36.317 1.00 47.84 90 LEU A C 1
ATOM 682 O O . LEU A 1 90 ? 43.786 -8.981 -37.338 1.00 47.84 90 LEU A O 1
ATOM 686 N N . THR A 1 91 ? 43.656 -10.933 -36.290 1.00 47.69 91 THR A N 1
ATOM 687 C CA . THR A 1 91 ? 44.211 -11.667 -37.436 1.00 47.69 91 THR A CA 1
ATOM 688 C C . THR A 1 91 ? 43.513 -13.006 -37.608 1.00 47.69 91 THR A C 1
ATOM 690 O O . THR A 1 91 ? 43.967 -14.014 -37.079 1.00 47.69 91 THR A O 1
ATOM 693 N N . GLN A 1 92 ? 42.377 -13.008 -38.311 1.00 41.19 92 GLN A N 1
ATOM 694 C CA . GLN A 1 92 ? 41.849 -14.173 -39.045 1.00 41.19 92 GLN A CA 1
ATOM 695 C C . GLN A 1 92 ? 40.657 -13.770 -39.931 1.00 41.19 92 GLN A C 1
ATOM 697 O O . GLN A 1 92 ? 39.606 -14.396 -39.955 1.00 41.19 92 GLN A O 1
ATOM 702 N N . MET A 1 93 ? 40.841 -12.704 -40.709 1.00 47.34 93 MET A N 1
ATOM 703 C CA . MET A 1 93 ? 40.158 -12.549 -41.995 1.00 47.34 93 MET A CA 1
ATOM 704 C C . MET A 1 93 ? 41.198 -12.802 -43.085 1.00 47.34 93 MET A C 1
ATOM 706 O O . MET A 1 93 ? 41.649 -11.895 -43.770 1.00 47.34 93 MET A O 1
ATOM 710 N N . ALA A 1 94 ? 41.654 -14.050 -43.159 1.00 43.97 94 ALA A N 1
ATOM 711 C CA . ALA A 1 94 ? 42.433 -14.561 -44.273 1.00 43.97 94 ALA A CA 1
ATOM 712 C C . ALA A 1 94 ? 42.320 -16.089 -44.303 1.00 43.97 94 ALA A C 1
ATOM 714 O O . ALA A 1 94 ? 42.782 -16.774 -43.397 1.00 43.97 94 ALA A O 1
ATOM 715 N N . ASP A 1 95 ? 41.737 -16.571 -45.398 1.00 41.19 95 ASP A N 1
ATOM 716 C CA . ASP A 1 95 ? 42.109 -17.826 -46.047 1.00 41.19 95 ASP A CA 1
ATOM 717 C C . ASP A 1 95 ? 41.708 -19.146 -45.356 1.00 41.19 95 ASP A C 1
ATOM 719 O O . ASP A 1 95 ? 42.471 -19.741 -44.597 1.00 41.19 95 ASP A O 1
ATOM 723 N N . LYS A 1 96 ? 40.530 -19.669 -45.733 1.00 44.94 96 LYS A N 1
ATOM 724 C CA . LYS A 1 96 ? 40.360 -20.935 -46.497 1.00 44.94 96 LYS A CA 1
ATOM 725 C C . LYS A 1 96 ? 38.909 -21.416 -46.380 1.00 44.94 96 LYS A C 1
ATOM 727 O O . LYS A 1 96 ? 38.459 -21.818 -45.318 1.00 44.94 96 LYS A O 1
ATOM 732 N N . THR A 1 97 ? 38.079 -21.198 -47.400 1.00 48.34 97 THR A N 1
ATOM 733 C CA . THR A 1 97 ? 37.946 -22.050 -48.601 1.00 48.34 97 THR A CA 1
ATOM 734 C C . THR A 1 97 ? 37.271 -23.384 -48.277 1.00 48.34 97 THR A C 1
ATOM 736 O O . THR A 1 97 ? 37.908 -24.271 -47.723 1.00 48.34 97 THR A O 1
ATOM 739 N N . TYR A 1 98 ? 36.005 -23.527 -48.704 1.00 44.03 98 TYR A N 1
ATOM 740 C CA . TYR A 1 98 ? 35.533 -24.603 -49.602 1.00 44.03 98 TYR A CA 1
ATOM 741 C C . TYR A 1 98 ? 34.156 -25.199 -49.240 1.00 44.03 98 TYR A C 1
ATOM 743 O O . TYR A 1 98 ? 34.048 -26.030 -48.341 1.00 44.03 98 TYR A O 1
ATOM 751 N N . ARG A 1 99 ? 33.126 -24.817 -50.014 1.00 43.34 99 ARG A N 1
ATOM 752 C CA . ARG A 1 99 ? 32.104 -25.672 -50.678 1.00 43.34 99 ARG A CA 1
ATOM 753 C C . ARG A 1 99 ? 30.951 -24.766 -51.132 1.00 43.34 99 ARG A C 1
ATOM 755 O O . ARG A 1 99 ? 30.166 -24.313 -50.314 1.00 43.34 99 ARG A O 1
ATOM 762 N N . SER A 1 100 ? 30.943 -24.283 -52.374 1.00 43.47 100 SER A N 1
ATOM 763 C CA . SER A 1 100 ? 30.463 -25.001 -53.570 1.00 43.47 100 SER A CA 1
ATOM 764 C C . SER A 1 100 ? 29.054 -25.555 -53.387 1.00 43.47 100 SER A C 1
ATOM 766 O O . SER A 1 100 ? 28.931 -26.664 -52.888 1.00 43.47 100 SER A O 1
ATOM 768 N N . PHE A 1 101 ? 28.041 -24.831 -53.865 1.00 47.66 101 PHE A N 1
ATOM 769 C CA . PHE A 1 101 ? 26.833 -25.421 -54.446 1.00 47.66 101 PHE A CA 1
ATOM 770 C C . PHE A 1 101 ? 26.336 -24.516 -55.584 1.00 47.66 101 PHE A C 1
ATOM 772 O O . PHE A 1 101 ? 25.760 -23.465 -55.330 1.00 47.66 101 PHE A O 1
ATOM 779 N N . THR A 1 102 ? 26.705 -24.967 -56.793 1.00 51.00 102 THR A N 1
ATOM 780 C CA . THR A 1 102 ? 26.076 -24.827 -58.129 1.00 51.00 102 THR A CA 1
ATOM 781 C C . THR A 1 102 ? 25.454 -23.504 -58.535 1.00 51.00 102 THR A C 1
ATOM 783 O O . THR A 1 102 ? 24.384 -23.168 -57.988 1.00 51.00 102 THR A O 1
#

Foldseek 3Di:
DPPPFQFAQQPPPRDRQWTDDALFKTWHPVVCVVVVHTFIAGRQVNGTDPDPPPDRDDPDPCSSVSSVVPDPPDPPDPDPPPPDPDDDPPDDPDDDDDDDDD

Radius of gyration: 25.74 Å; chains: 1; bounding box: 58×32×71 Å

Secondary structure (DSSP, 8-state):
------EE--TTT--S-EEE-SSSEEEEHHHHHHHTS--EEETTT-PBPPSS---SS-SSTTHHHHHHHHS---------------S--S------------

Sequence (102 aa):
MSTSAVLTQCPRCKQEQAKIVGDQRAVCSLCSKALRRVYQFCWACRREWQGENCSNTCDLPGCALRAALLSDVVITDPVLPLFGLSEGLLTQMADKTYRSFT

Organism: Anguilla anguilla (NCBI:txid7936)